Protein AF-A0A8I0KCW0-F1 (afdb_monomer)

Organism: Acinetobacter baumannii (NCBI:txid470)

Structure (mmCIF, N/CA/C/O backbone):
data_AF-A0A8I0KCW0-F1
#
_entry.id   AF-A0A8I0KCW0-F1
#
loop_
_atom_site.group_PDB
_atom_site.id
_atom_site.type_symbol
_atom_site.label_atom_id
_atom_site.label_alt_id
_atom_site.label_comp_id
_atom_site.label_asym_id
_atom_site.label_entity_id
_atom_site.label_seq_id
_atom_site.pdbx_PDB_ins_code
_atom_site.Cartn_x
_atom_site.Cartn_y
_atom_site.Cartn_z
_atom_site.occupancy
_atom_site.B_iso_or_equiv
_atom_site.auth_seq_id
_atom_site.auth_comp_id
_atom_site.auth_asym_id
_atom_site.auth_atom_id
_atom_site.pdbx_PDB_model_num
ATOM 1 N N . MET A 1 1 ? -25.718 -8.878 -18.092 1.00 34.78 1 MET A N 1
ATOM 2 C CA . MET A 1 1 ? -25.010 -8.553 -16.838 1.00 34.78 1 MET A CA 1
ATOM 3 C C . MET A 1 1 ? -23.745 -7.813 -17.232 1.00 34.78 1 MET A C 1
ATOM 5 O O . MET A 1 1 ? -22.879 -8.433 -17.828 1.00 34.78 1 MET A O 1
ATOM 9 N N . VAL A 1 2 ? -23.670 -6.499 -17.021 1.00 42.25 2 VAL A N 1
ATOM 10 C CA . VAL A 1 2 ? -22.431 -5.731 -17.220 1.00 42.25 2 VAL A CA 1
ATOM 11 C C . VAL A 1 2 ? -22.116 -5.119 -15.867 1.00 42.25 2 VAL A C 1
ATOM 13 O O . VAL A 1 2 ? -22.722 -4.130 -15.471 1.00 42.25 2 VAL A O 1
ATOM 16 N N . ALA A 1 3 ? -21.241 -5.786 -15.118 1.00 45.22 3 ALA A N 1
ATOM 17 C CA . ALA A 1 3 ? -20.673 -5.263 -13.884 1.00 45.22 3 ALA A CA 1
ATOM 18 C C . ALA A 1 3 ? -19.618 -4.213 -14.258 1.00 45.22 3 ALA A C 1
ATOM 20 O O . ALA A 1 3 ? -18.420 -4.469 -14.221 1.00 45.22 3 ALA A O 1
ATOM 21 N N . GLY A 1 4 ? -20.076 -3.062 -14.738 1.00 49.03 4 GLY A N 1
ATOM 22 C CA . GLY A 1 4 ? -19.229 -1.942 -15.116 1.00 49.03 4 GLY A CA 1
ATOM 23 C C . GLY A 1 4 ? -19.485 -0.775 -14.186 1.00 49.03 4 GLY A C 1
ATOM 24 O O . GLY A 1 4 ? -20.208 0.122 -14.585 1.00 49.03 4 GLY A O 1
ATOM 25 N N . ASP A 1 5 ? -18.944 -0.814 -12.964 1.00 47.00 5 ASP A N 1
ATOM 26 C CA . ASP A 1 5 ? -18.786 0.413 -12.157 1.00 47.00 5 ASP A CA 1
ATOM 27 C C . ASP A 1 5 ? -17.737 0.336 -11.024 1.00 47.00 5 ASP A C 1
ATOM 29 O O . ASP A 1 5 ? -17.702 1.195 -10.157 1.00 47.00 5 ASP A O 1
ATOM 33 N N . HIS A 1 6 ? -16.830 -0.652 -11.001 1.00 47.59 6 HIS A N 1
ATOM 34 C CA . HIS A 1 6 ? -15.765 -0.703 -9.974 1.00 47.59 6 HIS A CA 1
ATOM 35 C C . HIS A 1 6 ? -14.383 -0.238 -10.469 1.00 47.59 6 HIS A C 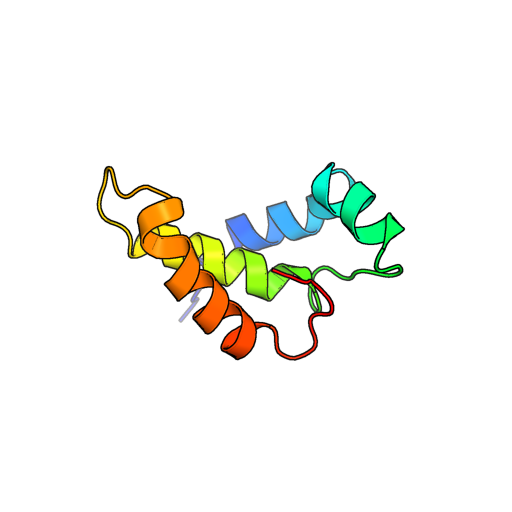1
ATOM 37 O O . HIS A 1 6 ? -13.432 -0.222 -9.699 1.00 47.59 6 HIS A O 1
ATOM 43 N N . ASN A 1 7 ? -14.243 0.149 -11.743 1.00 53.03 7 ASN A N 1
ATOM 44 C CA . ASN A 1 7 ? -12.930 0.217 -12.406 1.00 53.03 7 ASN A CA 1
ATOM 45 C C . ASN A 1 7 ? -12.417 1.635 -12.730 1.00 53.03 7 ASN A C 1
ATOM 47 O O . ASN A 1 7 ? -11.295 1.799 -13.207 1.00 53.03 7 ASN A O 1
ATOM 51 N N . TYR A 1 8 ? -13.214 2.682 -12.488 1.00 49.62 8 TYR A N 1
ATOM 52 C CA . TYR A 1 8 ? -12.842 4.040 -12.913 1.00 49.62 8 TYR A CA 1
ATOM 53 C C . TYR A 1 8 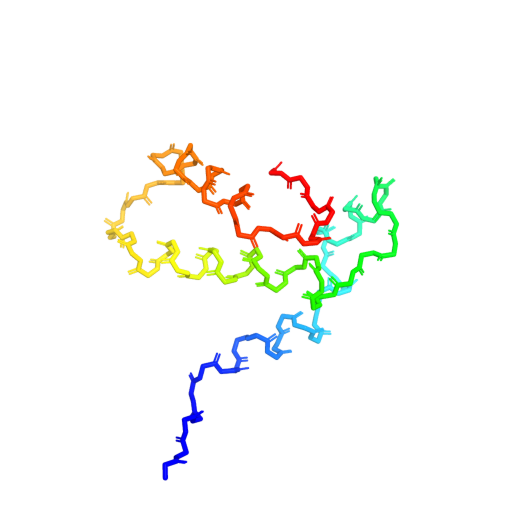? -11.746 4.664 -12.035 1.00 49.62 8 TYR A C 1
ATOM 55 O O . TYR A 1 8 ? -10.895 5.405 -12.525 1.00 49.62 8 TYR A O 1
ATOM 63 N N . SER A 1 9 ? -11.752 4.349 -10.735 1.00 57.25 9 SER A N 1
ATOM 64 C CA . SER A 1 9 ? -10.705 4.787 -9.807 1.00 57.25 9 SER A CA 1
ATOM 65 C C . SER A 1 9 ? -9.405 4.029 -10.088 1.00 57.25 9 SER A C 1
ATOM 67 O O . SER A 1 9 ? -8.380 4.663 -10.322 1.00 57.25 9 SER A O 1
ATOM 69 N N . ASP A 1 10 ? -9.465 2.695 -10.169 1.00 67.31 10 ASP A N 1
ATOM 70 C CA . ASP A 1 10 ? -8.301 1.821 -10.378 1.00 67.31 10 ASP A CA 1
ATOM 71 C C . ASP A 1 10 ? -7.518 2.167 -11.656 1.00 67.31 10 ASP A C 1
ATOM 73 O O . ASP A 1 10 ? -6.310 2.389 -11.607 1.00 67.31 10 ASP A O 1
ATOM 77 N N . SER A 1 11 ? -8.224 2.387 -12.770 1.00 73.44 11 SER A N 1
ATOM 78 C CA . SER A 1 11 ? -7.616 2.812 -14.042 1.00 73.44 11 SER A CA 1
ATOM 79 C C . SER A 1 11 ? -6.823 4.119 -13.905 1.00 73.44 11 SER A C 1
ATOM 81 O O . SER A 1 11 ? -5.706 4.244 -14.402 1.00 73.44 11 SER A O 1
ATOM 83 N N . ARG A 1 12 ? -7.355 5.098 -13.161 1.00 78.69 12 ARG A N 1
ATOM 84 C CA . ARG A 1 12 ? -6.695 6.395 -12.952 1.00 78.69 12 ARG A CA 1
ATOM 85 C C . ARG A 1 12 ? -5.452 6.274 -12.065 1.00 78.69 12 ARG A C 1
ATOM 87 O O . ARG A 1 12 ? -4.478 7.009 -12.261 1.00 78.69 12 ARG A O 1
ATOM 94 N N . TRP A 1 13 ? -5.467 5.395 -11.065 1.00 81.81 13 TRP A N 1
ATOM 95 C CA . TRP A 1 13 ? -4.290 5.138 -10.228 1.00 81.81 13 TRP A CA 1
ATOM 96 C C . TRP A 1 13 ? -3.226 4.385 -11.018 1.00 81.81 13 TRP A C 1
ATOM 98 O O . TRP A 1 13 ? -2.074 4.816 -11.021 1.00 81.81 13 TRP A O 1
ATOM 108 N N . ARG A 1 14 ? -3.628 3.375 -11.790 1.00 85.94 14 ARG A N 1
ATOM 109 C CA . ARG A 1 14 ? -2.761 2.626 -12.702 1.00 85.94 14 ARG A CA 1
ATOM 110 C C . ARG A 1 14 ? -2.067 3.500 -13.743 1.00 85.94 14 ARG A C 1
ATOM 112 O O . ARG A 1 14 ? -0.907 3.270 -14.059 1.00 85.94 14 ARG A O 1
ATOM 119 N N . GLU A 1 15 ? -2.740 4.516 -14.268 1.00 86.44 15 GLU A N 1
ATOM 120 C CA . GLU A 1 15 ? -2.138 5.428 -15.248 1.00 86.44 15 GLU A CA 1
ATOM 121 C C . GLU A 1 15 ? -1.185 6.448 -14.611 1.00 86.44 15 GLU A C 1
ATOM 123 O O . GLU A 1 15 ? -0.224 6.882 -15.244 1.00 86.44 15 GLU A O 1
ATOM 128 N N . SER A 1 16 ? -1.439 6.849 -13.360 1.00 86.62 16 SER A N 1
ATOM 129 C CA . SER A 1 16 ? -0.724 7.962 -12.720 1.00 86.62 16 SER A CA 1
ATOM 130 C C . SER A 1 16 ? 0.282 7.557 -11.645 1.00 86.62 16 SER A C 1
ATOM 132 O O . SER A 1 16 ? 1.032 8.421 -11.198 1.00 86.62 16 SER A O 1
ATOM 134 N N . TYR A 1 17 ? 0.337 6.293 -11.204 1.00 84.31 17 TYR A N 1
ATOM 135 C CA . TYR A 1 17 ? 1.168 5.904 -10.052 1.00 84.31 17 TYR A CA 1
ATOM 136 C C . TYR A 1 17 ? 2.655 6.220 -10.255 1.00 84.31 17 TYR A C 1
ATOM 138 O O . TYR A 1 17 ? 3.301 6.687 -9.321 1.00 84.31 17 TYR A O 1
ATOM 146 N N . LEU A 1 18 ? 3.166 6.079 -11.484 1.00 87.06 18 LEU A N 1
ATOM 147 C CA . LEU A 1 18 ? 4.562 6.356 -11.839 1.00 87.06 18 LEU A CA 1
ATOM 148 C C . LEU A 1 18 ? 4.989 7.810 -11.590 1.00 87.06 18 LEU A C 1
ATOM 150 O O . LEU A 1 18 ? 6.171 8.080 -11.384 1.00 87.06 18 LEU A O 1
ATOM 154 N N . THR A 1 19 ? 4.051 8.760 -11.620 1.00 89.00 19 THR A N 1
ATOM 155 C CA . THR A 1 19 ? 4.350 10.189 -11.445 1.00 89.00 19 THR A CA 1
ATOM 156 C C . THR A 1 19 ? 4.167 10.660 -10.008 1.00 89.00 19 THR A C 1
ATOM 158 O O . THR A 1 19 ? 4.274 11.857 -9.744 1.00 89.00 19 THR A O 1
ATOM 161 N N . ARG A 1 20 ? 3.810 9.768 -9.078 1.00 87.69 20 ARG A N 1
ATOM 162 C CA . ARG A 1 20 ? 3.479 10.158 -7.708 1.00 87.69 20 ARG A CA 1
ATOM 163 C C . ARG A 1 20 ? 4.696 10.053 -6.787 1.00 87.69 20 ARG A C 1
ATOM 165 O O . ARG A 1 20 ? 5.481 9.119 -6.942 1.00 87.69 20 ARG A O 1
ATOM 172 N N . PRO A 1 21 ? 4.827 10.959 -5.798 1.00 89.38 21 PRO A N 1
ATOM 173 C CA . PRO A 1 21 ? 5.962 10.955 -4.872 1.00 89.38 21 PRO A CA 1
ATOM 174 C C . PRO A 1 21 ? 6.161 9.608 -4.169 1.00 89.38 21 PRO A C 1
ATOM 176 O O . PRO A 1 21 ? 7.262 9.070 -4.193 1.00 89.38 21 PRO A O 1
ATOM 179 N N . TYR A 1 22 ? 5.075 8.983 -3.691 1.00 84.38 22 TYR A N 1
ATOM 180 C CA . TYR A 1 22 ? 5.159 7.696 -2.994 1.00 84.38 22 TYR A CA 1
ATOM 181 C C . TYR A 1 22 ? 5.786 6.585 -3.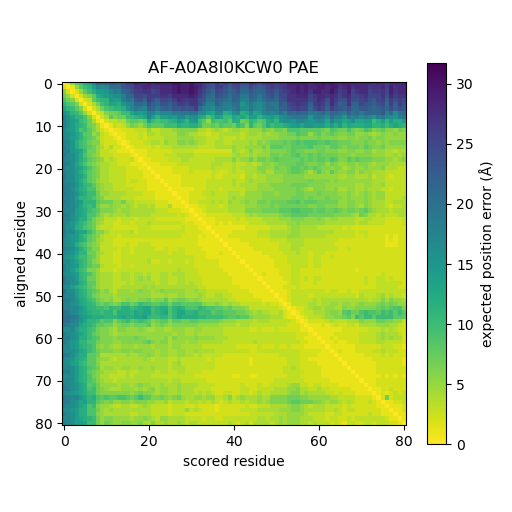853 1.00 84.38 22 TYR A C 1
ATOM 183 O O . TYR A 1 22 ? 6.444 5.699 -3.318 1.00 84.38 22 TYR A O 1
ATOM 191 N N . TYR A 1 23 ? 5.596 6.605 -5.178 1.00 87.25 23 TYR A N 1
ATOM 192 C CA . TYR A 1 23 ? 6.187 5.606 -6.068 1.00 87.25 23 TYR A CA 1
ATOM 193 C C . TYR A 1 23 ? 7.685 5.850 -6.213 1.00 87.25 23 TYR A C 1
ATOM 195 O O . TYR A 1 23 ? 8.470 4.911 -6.117 1.00 87.25 23 TYR A O 1
ATOM 203 N N . GLN A 1 24 ? 8.078 7.113 -6.398 1.00 88.69 24 GLN A N 1
ATOM 204 C CA . GLN A 1 24 ? 9.482 7.507 -6.491 1.00 88.69 24 GLN A CA 1
ATOM 205 C C . GLN A 1 24 ? 10.236 7.138 -5.211 1.00 88.69 24 GLN A C 1
ATOM 207 O O . GLN A 1 24 ? 11.324 6.580 -5.283 1.00 88.69 24 GLN A O 1
ATOM 212 N N . GLU A 1 25 ? 9.634 7.383 -4.048 1.00 89.44 25 GLU A N 1
ATOM 213 C CA . GLU A 1 25 ? 10.198 7.031 -2.744 1.00 89.44 25 GLU A CA 1
ATOM 214 C C . GLU A 1 25 ? 10.276 5.513 -2.541 1.00 89.44 25 GLU A C 1
ATOM 216 O O . GLU A 1 25 ? 11.325 4.986 -2.163 1.00 89.44 25 GLU A O 1
ATOM 221 N N . ALA A 1 26 ? 9.199 4.785 -2.847 1.00 87.31 26 ALA A N 1
ATOM 222 C CA . ALA A 1 26 ? 9.177 3.332 -2.727 1.00 87.31 26 ALA A CA 1
ATOM 223 C C . ALA A 1 26 ? 10.211 2.673 -3.656 1.00 87.31 26 ALA A C 1
ATOM 225 O O . ALA A 1 26 ? 10.891 1.733 -3.240 1.00 87.31 26 ALA A O 1
ATOM 226 N N . GLN A 1 27 ? 10.414 3.218 -4.860 1.00 88.62 27 GLN A N 1
ATOM 227 C CA . GLN A 1 27 ? 11.395 2.727 -5.830 1.00 88.62 27 GLN A CA 1
ATOM 228 C C . GLN A 1 27 ? 12.845 2.821 -5.324 1.00 88.62 27 GLN A C 1
ATOM 230 O O . GLN A 1 27 ? 13.674 1.997 -5.707 1.00 88.62 27 GLN A O 1
ATOM 235 N N . LEU A 1 28 ? 13.161 3.764 -4.425 1.00 89.94 28 LEU A N 1
ATOM 236 C CA . LEU A 1 28 ? 14.501 3.882 -3.829 1.00 89.94 28 LEU A CA 1
ATOM 237 C C . LEU A 1 28 ? 14.856 2.693 -2.927 1.00 89.94 28 LEU A C 1
ATOM 239 O O . LEU A 1 28 ? 16.033 2.399 -2.729 1.00 89.94 28 LEU A O 1
ATOM 243 N N . THR A 1 29 ? 13.850 2.024 -2.361 1.00 88.81 29 THR A N 1
ATOM 244 C CA . THR A 1 29 ? 14.042 0.891 -1.439 1.00 88.81 29 THR A CA 1
ATOM 245 C C . THR A 1 29 ? 13.677 -0.445 -2.072 1.00 88.81 29 THR A C 1
ATOM 247 O O . THR A 1 29 ? 14.304 -1.460 -1.775 1.00 88.81 29 THR A O 1
ATOM 250 N N . THR A 1 30 ? 12.679 -0.439 -2.950 1.00 88.00 30 THR A N 1
ATOM 251 C CA . THR A 1 30 ? 12.150 -1.612 -3.637 1.00 88.00 30 THR A CA 1
ATOM 252 C C . THR A 1 30 ? 12.077 -1.280 -5.125 1.00 88.00 30 THR A C 1
ATOM 254 O O . THR A 1 30 ? 11.105 -0.672 -5.566 1.00 88.00 30 THR A O 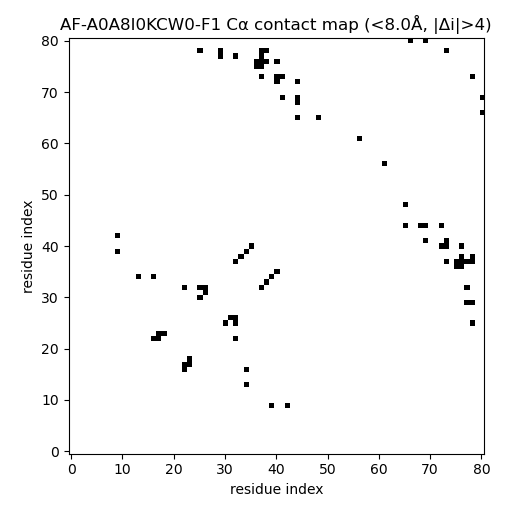1
ATOM 257 N N . PRO A 1 31 ? 13.108 -1.612 -5.916 1.00 89.19 31 PRO A N 1
ATOM 258 C CA . PRO A 1 31 ? 13.087 -1.339 -7.345 1.00 89.19 31 PRO A CA 1
ATOM 259 C C . PRO A 1 31 ? 12.057 -2.214 -8.078 1.00 89.19 31 PRO A C 1
ATOM 261 O O . PRO A 1 31 ? 11.599 -3.253 -7.582 1.00 89.19 31 PRO A O 1
ATOM 264 N N . ASP A 1 32 ? 11.703 -1.778 -9.288 1.00 88.31 32 ASP A N 1
ATOM 265 C CA . ASP A 1 32 ? 10.802 -2.489 -10.205 1.00 88.31 32 ASP A CA 1
ATOM 266 C C . ASP A 1 32 ? 9.404 -2.757 -9.623 1.00 88.31 32 ASP A C 1
ATOM 268 O O . ASP A 1 32 ? 8.839 -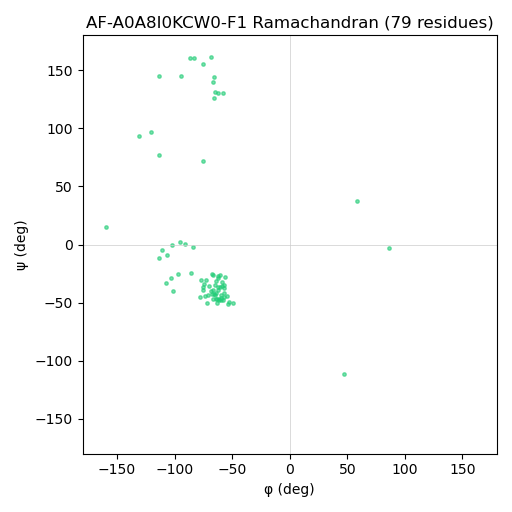3.839 -9.805 1.00 88.31 32 ASP A O 1
ATOM 272 N N . LEU A 1 33 ? 8.862 -1.807 -8.851 1.00 90.12 33 LEU A N 1
ATOM 273 C CA . LEU A 1 33 ? 7.484 -1.857 -8.352 1.00 90.12 33 LEU A CA 1
ATOM 274 C C . LEU A 1 33 ? 6.479 -1.770 -9.498 1.00 90.12 33 LEU A C 1
ATOM 276 O O . LEU A 1 33 ? 6.558 -0.891 -10.356 1.00 90.12 33 LEU A O 1
ATOM 280 N N . ASP A 1 34 ? 5.517 -2.679 -9.471 1.00 90.56 34 ASP A N 1
ATOM 281 C CA . ASP A 1 34 ? 4.479 -2.815 -10.480 1.00 90.56 34 ASP A CA 1
ATOM 282 C C . ASP A 1 34 ? 3.109 -2.479 -9.887 1.00 90.56 34 ASP A C 1
ATOM 284 O O . ASP A 1 34 ? 2.843 -2.757 -8.718 1.00 90.56 34 ASP A O 1
ATOM 288 N N . TYR A 1 35 ? 2.228 -1.873 -10.683 1.00 88.94 35 TYR A N 1
ATOM 289 C CA . TYR A 1 35 ? 0.902 -1.515 -10.188 1.00 88.94 35 TYR A CA 1
ATOM 290 C C . TYR A 1 35 ? 0.087 -2.750 -9.801 1.00 88.94 35 TYR A C 1
ATOM 292 O O . TYR A 1 35 ? -0.439 -2.807 -8.691 1.00 88.94 35 TYR A O 1
ATOM 300 N N . ASP A 1 36 ? 0.003 -3.736 -10.697 1.00 89.19 36 ASP A N 1
ATOM 301 C CA . ASP A 1 36 ? -0.865 -4.898 -10.522 1.00 89.19 36 ASP A CA 1
ATOM 302 C C . ASP A 1 36 ? -0.389 -5.776 -9.367 1.00 89.19 36 ASP A C 1
ATOM 304 O O . ASP A 1 36 ? -1.206 -6.202 -8.553 1.00 89.19 36 ASP A O 1
ATOM 308 N N . ARG A 1 37 ? 0.924 -6.010 -9.260 1.00 90.31 37 ARG A N 1
ATOM 309 C CA . ARG A 1 37 ? 1.497 -6.829 -8.185 1.00 90.31 37 ARG A CA 1
ATOM 310 C C . ARG A 1 37 ? 1.597 -6.086 -6.857 1.00 90.31 37 ARG A C 1
ATOM 312 O O . ARG A 1 37 ? 1.324 -6.673 -5.816 1.00 90.31 37 ARG A O 1
ATOM 319 N N . ASP A 1 38 ? 2.080 -4.843 -6.872 1.00 92.25 38 ASP A N 1
ATOM 320 C CA . ASP A 1 38 ? 2.528 -4.178 -5.650 1.00 92.25 38 ASP A CA 1
ATOM 321 C C . ASP A 1 38 ? 1.496 -3.167 -5.102 1.00 92.25 38 ASP A C 1
ATOM 323 O O . ASP A 1 38 ? 1.292 -3.131 -3.887 1.00 92.25 38 ASP A O 1
ATOM 327 N N . PHE A 1 39 ? 0.810 -2.389 -5.954 1.00 90.50 39 PHE A N 1
ATOM 328 C CA . PHE A 1 39 ? -0.051 -1.269 -5.522 1.00 90.50 39 PHE A CA 1
ATOM 329 C C . PHE A 1 39 ? -1.560 -1.541 -5.537 1.00 90.50 39 PHE A C 1
ATOM 331 O O . PHE A 1 39 ? -2.274 -0.931 -4.739 1.00 90.50 39 PHE A O 1
ATOM 338 N N . SER A 1 40 ? -2.057 -2.417 -6.412 1.00 90.62 40 SER A N 1
ATOM 339 C CA . SER A 1 40 ? -3.493 -2.696 -6.587 1.00 90.62 40 SER A CA 1
ATOM 340 C C . SER A 1 40 ? -4.171 -3.047 -5.254 1.00 90.62 40 SER A C 1
ATOM 342 O O . SER A 1 40 ? -5.139 -2.410 -4.838 1.00 90.62 40 SER A O 1
ATOM 344 N N . ALA A 1 41 ? -3.559 -3.972 -4.519 1.00 91.38 41 ALA A N 1
ATOM 345 C CA . ALA A 1 41 ? -3.994 -4.452 -3.218 1.00 91.38 41 ALA A CA 1
ATOM 346 C C . ALA A 1 41 ? -4.008 -3.331 -2.155 1.00 91.38 41 ALA A C 1
ATOM 348 O O . ALA A 1 41 ? -4.934 -3.227 -1.349 1.00 91.38 41 ALA A O 1
ATOM 349 N N . ALA A 1 42 ? -3.016 -2.435 -2.172 1.00 91.44 42 ALA A N 1
ATOM 350 C CA . ALA A 1 42 ? -2.945 -1.314 -1.233 1.00 91.44 42 ALA A CA 1
ATOM 351 C C . ALA A 1 42 ? -4.064 -0.290 -1.496 1.00 91.44 42 ALA A C 1
ATOM 353 O O . ALA A 1 42 ? -4.690 0.218 -0.561 1.00 91.44 42 ALA A O 1
ATOM 354 N N . TYR A 1 43 ? -4.357 -0.024 -2.772 1.00 89.00 43 TYR A N 1
ATOM 355 C CA . TYR A 1 43 ? -5.467 0.838 -3.172 1.00 89.00 43 TYR A CA 1
ATOM 356 C C . TYR A 1 43 ? -6.823 0.253 -2.800 1.00 89.00 43 TYR A C 1
ATOM 358 O O . TYR A 1 43 ? -7.675 0.976 -2.274 1.00 89.00 43 TYR A O 1
ATOM 366 N N . GLU A 1 44 ? -7.012 -1.046 -3.020 1.00 8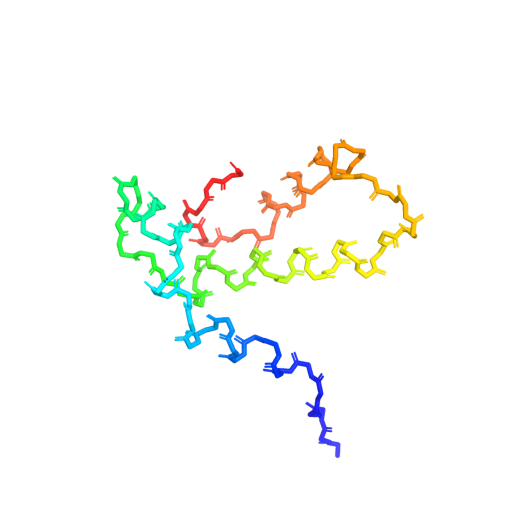9.31 44 GLU A N 1
ATOM 367 C CA . GLU A 1 44 ? -8.223 -1.752 -2.615 1.00 89.31 44 GLU A CA 1
ATOM 368 C C . GLU A 1 44 ? -8.428 -1.670 -1.098 1.00 89.31 44 GLU A C 1
ATOM 370 O O . GLU A 1 44 ? -9.510 -1.285 -0.644 1.00 89.31 44 GLU A O 1
ATOM 375 N N . LEU A 1 45 ? -7.380 -1.947 -0.312 1.00 91.75 45 LEU A N 1
ATOM 376 C CA . LEU A 1 45 ? -7.431 -1.858 1.145 1.00 91.75 45 LEU A CA 1
ATOM 377 C C . LEU A 1 45 ? -7.818 -0.452 1.608 1.00 91.75 45 LEU A C 1
ATOM 379 O O . LEU A 1 45 ? -8.717 -0.315 2.437 1.00 91.75 45 LEU A O 1
ATOM 383 N N . GLY A 1 46 ? -7.183 0.589 1.064 1.00 89.69 46 GLY A N 1
ATOM 384 C CA . GLY A 1 46 ? -7.481 1.978 1.414 1.00 89.69 46 GLY A CA 1
ATOM 385 C C . GLY A 1 46 ? -8.905 2.395 1.035 1.00 89.69 46 GLY A C 1
ATOM 386 O O . GLY A 1 46 ? -9.600 3.040 1.825 1.00 89.69 46 GLY A O 1
A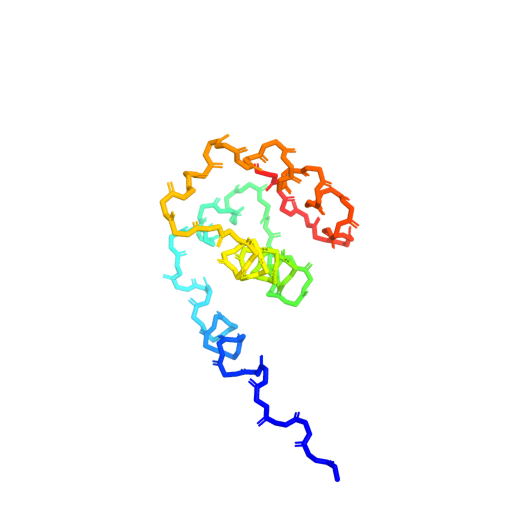TOM 387 N N . HIS A 1 47 ? -9.375 1.988 -0.145 1.00 88.19 47 HIS A N 1
ATOM 388 C CA . HIS A 1 47 ? -10.737 2.266 -0.596 1.00 88.19 47 HIS A CA 1
ATOM 389 C C . HIS A 1 47 ? -11.775 1.575 0.296 1.00 88.19 47 HIS A C 1
ATOM 391 O O . HIS A 1 47 ? -12.726 2.205 0.765 1.00 88.19 47 HIS A O 1
ATOM 397 N N . ARG A 1 48 ? -11.561 0.288 0.587 1.00 89.31 48 ARG A N 1
ATOM 398 C CA . ARG A 1 48 ? -12.412 -0.494 1.483 1.00 89.31 48 ARG A CA 1
ATOM 399 C C . ARG A 1 48 ? -12.423 0.090 2.890 1.00 89.31 48 ARG A C 1
ATOM 401 O O . ARG A 1 48 ? -13.496 0.293 3.446 1.00 89.31 48 ARG A O 1
ATOM 408 N N . ALA A 1 49 ? -11.251 0.416 3.430 1.00 90.62 49 ALA A N 1
ATOM 409 C CA . ALA A 1 49 ? -11.109 1.048 4.734 1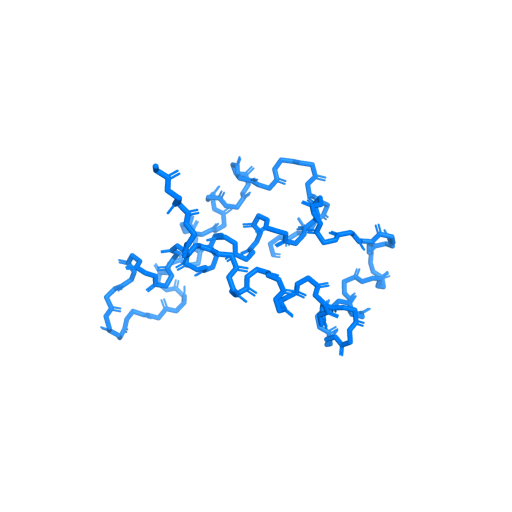.00 90.62 49 ALA A CA 1
ATOM 410 C C . ALA A 1 49 ? -11.952 2.316 4.815 1.00 90.62 49 ALA A C 1
ATOM 412 O O . ALA A 1 49 ? -12.778 2.442 5.711 1.00 90.62 49 ALA A O 1
ATOM 413 N N . ARG A 1 50 ? -11.816 3.210 3.829 1.00 87.38 50 ARG A N 1
ATOM 414 C CA . ARG A 1 50 ? -12.562 4.467 3.807 1.00 87.38 50 ARG A CA 1
ATOM 415 C C . ARG A 1 50 ? -14.071 4.263 3.676 1.00 87.38 50 ARG A C 1
ATOM 417 O O . ARG A 1 50 ? -14.821 5.045 4.251 1.00 87.38 50 ARG A O 1
ATOM 424 N N . SER A 1 51 ? -14.504 3.240 2.941 1.00 88.19 51 SER A N 1
ATOM 425 C CA . SER A 1 51 ? -15.920 2.886 2.806 1.00 88.19 51 SER A CA 1
ATOM 426 C C . SER A 1 51 ? -16.507 2.253 4.073 1.00 88.19 51 SER A C 1
ATOM 428 O O . SER A 1 51 ? -17.707 2.381 4.303 1.00 88.19 51 SER A O 1
ATOM 430 N N . GLU A 1 52 ? -15.701 1.538 4.860 1.00 88.38 52 GLU A N 1
ATOM 431 C CA . GLU A 1 52 ? -16.117 0.894 6.115 1.00 88.38 52 GLU A CA 1
ATOM 432 C C . GLU A 1 52 ? -16.041 1.858 7.317 1.00 88.38 52 GLU A C 1
ATOM 434 O O . GLU A 1 52 ? -16.754 1.675 8.307 1.00 88.38 52 GLU A O 1
ATOM 439 N N . SER A 1 53 ? -15.192 2.889 7.244 1.00 87.31 53 SER A N 1
ATOM 440 C CA . SER A 1 53 ? -15.045 3.907 8.285 1.00 87.31 53 SER A CA 1
ATOM 441 C C . SER A 1 53 ? -16.300 4.753 8.459 1.00 87.31 53 SER A C 1
ATOM 443 O O . SER A 1 53 ? -16.951 5.159 7.496 1.00 87.31 53 SER A O 1
ATOM 445 N N . LYS A 1 54 ? -16.584 5.128 9.708 1.00 87.88 54 LYS A N 1
ATOM 446 C CA . LYS A 1 54 ? -17.561 6.180 9.990 1.00 87.88 54 LYS A CA 1
ATOM 447 C C . LYS A 1 54 ? -16.951 7.544 9.685 1.00 87.88 54 LYS A C 1
ATOM 449 O O . LYS A 1 54 ? -15.735 7.737 9.728 1.00 87.88 54 LYS A O 1
ATOM 454 N N . GLU A 1 55 ? -17.812 8.513 9.401 1.00 84.44 55 GLU A N 1
ATOM 455 C CA . GLU A 1 55 ? -17.376 9.900 9.283 1.00 84.44 55 GLU A CA 1
ATOM 456 C C . GLU A 1 55 ? -16.717 10.348 10.598 1.00 84.44 55 GLU A C 1
ATOM 458 O O . GLU A 1 55 ? -17.244 10.103 11.684 1.00 84.44 55 GLU A O 1
ATOM 463 N N . GLY A 1 56 ? -15.526 10.942 10.499 1.00 85.31 56 GLY A N 1
ATOM 464 C CA . GLY A 1 56 ? -14.727 11.352 11.657 1.00 85.31 56 GLY A CA 1
ATOM 465 C C . GLY A 1 56 ? -13.806 10.277 12.248 1.00 85.31 56 GLY A C 1
ATOM 466 O O . GLY A 1 56 ? -13.053 10.600 13.161 1.00 85.31 56 GLY A O 1
ATOM 467 N N . THR A 1 57 ? -13.805 9.037 11.741 1.00 89.31 57 THR A N 1
ATOM 468 C CA . THR A 1 57 ? -12.785 8.045 12.125 1.00 89.31 57 THR A CA 1
ATOM 469 C C . THR A 1 57 ? -11.407 8.493 11.639 1.00 89.31 57 THR A C 1
ATOM 471 O O . THR A 1 57 ? -11.236 8.786 10.450 1.00 89.31 57 THR A O 1
ATOM 474 N N . GLN A 1 58 ? -10.440 8.558 12.558 1.00 91.12 58 GLN A N 1
ATOM 475 C CA . GLN A 1 58 ? -9.061 8.917 12.240 1.00 91.12 58 GLN A CA 1
ATOM 476 C C . GLN A 1 58 ? -8.287 7.696 11.735 1.00 91.12 58 GLN A C 1
ATOM 478 O O . GLN A 1 58 ? -8.704 6.550 11.924 1.00 91.12 58 GLN A O 1
ATOM 483 N N . PHE A 1 59 ? -7.172 7.937 11.048 1.00 88.88 59 PHE A N 1
ATOM 484 C CA . PHE A 1 59 ? -6.351 6.851 10.515 1.00 88.88 59 PHE A CA 1
ATOM 485 C C . PHE A 1 59 ? -5.728 6.038 11.653 1.00 88.88 59 PHE A C 1
ATOM 487 O O . PHE A 1 59 ? -5.780 4.814 11.628 1.00 88.88 59 PHE A O 1
ATOM 494 N N . GLU A 1 60 ? -5.238 6.726 12.680 1.00 93.06 60 GLU A N 1
ATOM 495 C CA . GLU A 1 60 ? -4.586 6.186 13.872 1.00 93.06 60 GLU A CA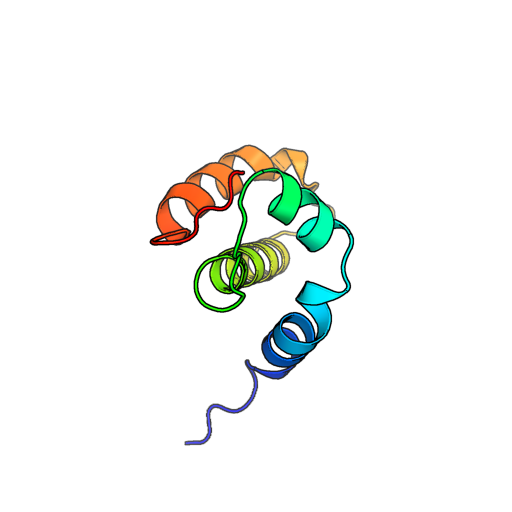 1
ATOM 496 C C . GLU A 1 60 ? -5.484 5.188 14.618 1.00 93.06 60 GLU A C 1
ATOM 498 O O . GLU A 1 60 ? -5.009 4.175 15.128 1.00 93.06 60 GLU A O 1
ATOM 503 N N . ASP A 1 61 ? -6.801 5.423 14.622 1.00 92.31 61 ASP A N 1
ATOM 504 C CA . ASP A 1 61 ? -7.781 4.530 15.252 1.00 92.31 61 ASP A CA 1
ATOM 505 C C . ASP A 1 61 ? -7.894 3.177 14.526 1.00 92.31 61 ASP A C 1
ATOM 507 O O . ASP A 1 61 ? -8.310 2.176 15.115 1.00 92.31 61 ASP A O 1
ATOM 511 N N . MET A 1 62 ? -7.556 3.136 13.234 1.00 91.94 62 MET A N 1
ATOM 512 C CA . MET A 1 62 ? -7.677 1.945 12.391 1.00 91.94 62 MET A CA 1
ATOM 513 C C . MET A 1 62 ? -6.336 1.389 11.920 1.00 91.94 62 MET A C 1
ATOM 515 O O . MET A 1 62 ? -6.314 0.277 11.394 1.00 91.94 62 MET A O 1
ATOM 519 N N . GLU A 1 63 ? -5.239 2.122 12.104 1.00 93.56 63 GLU A N 1
ATOM 520 C CA . GLU A 1 63 ? -3.908 1.812 11.580 1.00 93.56 63 GLU A CA 1
ATOM 521 C C . GLU A 1 63 ? -3.511 0.364 11.882 1.00 93.56 63 GLU A C 1
ATOM 523 O O . GLU A 1 63 ? -3.206 -0.402 10.972 1.00 93.56 63 GLU A O 1
ATOM 528 N N . GLY A 1 64 ? -3.641 -0.063 13.142 1.00 94.00 64 GLY A N 1
ATOM 529 C CA . GLY A 1 64 ? -3.296 -1.427 13.546 1.00 94.00 64 GLY A CA 1
ATOM 530 C C . GLY A 1 64 ? -4.169 -2.513 12.905 1.00 94.00 64 GLY A C 1
ATOM 531 O O . GLY A 1 64 ? -3.694 -3.622 12.659 1.00 94.00 64 GLY A O 1
ATOM 532 N N . SER A 1 65 ? -5.441 -2.223 12.607 1.00 92.50 65 SER A N 1
ATOM 533 C CA . SER A 1 65 ? -6.312 -3.160 11.882 1.00 92.50 65 SER A CA 1
ATOM 534 C C . SER A 1 65 ? -5.968 -3.197 10.397 1.00 92.50 65 SER A C 1
ATOM 536 O O . SER A 1 65 ? -5.973 -4.270 9.795 1.00 92.50 65 SER A O 1
ATOM 538 N N . LEU A 1 66 ? -5.656 -2.044 9.810 1.00 94.44 66 LEU A N 1
ATOM 539 C CA . LEU A 1 66 ? -5.260 -1.948 8.414 1.00 94.44 66 LEU A CA 1
ATOM 540 C C . LEU A 1 66 ? -3.922 -2.635 8.167 1.00 94.44 66 LEU A C 1
ATOM 542 O O . LEU A 1 66 ? -3.809 -3.351 7.181 1.00 94.44 66 LEU A O 1
ATOM 546 N N . GLN A 1 67 ? -2.966 -2.515 9.087 1.00 95.12 67 GLN A N 1
ATOM 547 C CA . GLN A 1 67 ? -1.696 -3.227 9.011 1.00 95.12 67 GLN A CA 1
ATOM 548 C C . GLN A 1 67 ? -1.896 -4.746 9.003 1.00 95.12 67 GLN A C 1
ATOM 550 O O . GLN A 1 67 ? -1.325 -5.440 8.168 1.00 95.12 67 GLN A O 1
ATOM 555 N N . GLN A 1 68 ? -2.740 -5.275 9.893 1.00 94.62 68 GLN A N 1
ATOM 556 C CA . GLN A 1 68 ? -3.053 -6.709 9.912 1.00 94.62 68 GLN A CA 1
ATOM 557 C C . GLN A 1 68 ? -3.711 -7.158 8.603 1.00 94.62 68 GLN A C 1
ATOM 559 O O . GLN A 1 68 ? -3.266 -8.122 7.987 1.00 94.62 68 GLN A O 1
ATOM 564 N N . LYS A 1 69 ? -4.718 -6.410 8.131 1.00 94.00 69 LYS A N 1
ATOM 565 C CA . LYS A 1 69 ? -5.380 -6.678 6.846 1.00 94.00 69 LYS A CA 1
ATOM 566 C C . LYS A 1 69 ? -4.405 -6.591 5.670 1.00 94.00 69 LYS A C 1
ATOM 568 O O . LYS A 1 69 ? -4.534 -7.350 4.717 1.00 94.00 69 LYS A O 1
ATOM 573 N N . TRP A 1 70 ? -3.444 -5.673 5.719 1.00 94.62 70 TRP A N 1
ATOM 574 C CA . TRP A 1 70 ? -2.420 -5.531 4.694 1.00 94.62 70 TRP A CA 1
ATOM 575 C C . TRP A 1 70 ? -1.543 -6.773 4.607 1.00 94.62 70 TRP A C 1
ATOM 577 O O . TRP A 1 70 ? -1.355 -7.293 3.514 1.00 94.62 70 TRP A O 1
ATOM 587 N N . GLU A 1 71 ? -1.065 -7.300 5.734 1.00 93.94 71 GLU A N 1
ATOM 588 C CA . GLU A 1 71 ? -0.252 -8.522 5.727 1.00 93.94 71 GLU A CA 1
ATOM 589 C C . GLU A 1 71 ? -1.018 -9.745 5.192 1.00 93.94 71 GLU A C 1
ATOM 591 O O . GLU A 1 71 ? -0.419 -10.618 4.568 1.00 93.94 71 GLU A O 1
ATOM 596 N N . GLU A 1 72 ? -2.342 -9.786 5.358 1.00 92.19 72 GLU A N 1
ATOM 597 C CA . GLU A 1 72 ? -3.200 -10.827 4.774 1.00 92.19 72 GLU A CA 1
ATOM 598 C C . GLU A 1 72 ? -3.437 -10.637 3.265 1.00 92.19 72 GLU A C 1
ATOM 600 O O . GLU A 1 72 ? -3.521 -11.614 2.519 1.00 92.19 72 GLU A O 1
ATOM 605 N N . LEU A 1 73 ? -3.562 -9.387 2.809 1.00 91.50 73 LEU A N 1
ATOM 606 C CA . LEU A 1 73 ? -4.024 -9.038 1.461 1.00 91.50 73 LEU A CA 1
ATOM 607 C C . LEU A 1 73 ? -2.885 -8.768 0.466 1.00 91.50 73 LEU A C 1
ATOM 609 O O . LEU A 1 73 ? -3.065 -8.957 -0.735 1.00 91.50 73 LEU A O 1
ATOM 613 N N . LYS A 1 74 ? -1.705 -8.359 0.940 1.00 89.69 74 LYS A N 1
ATOM 614 C CA . LYS A 1 74 ? -0.562 -7.962 0.101 1.00 89.69 74 LYS A CA 1
ATOM 615 C C . LYS A 1 74 ? -0.115 -9.040 -0.883 1.00 89.69 74 LYS A C 1
ATOM 617 O O . LYS A 1 74 ? 0.410 -8.694 -1.933 1.00 89.69 74 LYS A O 1
ATOM 622 N N . ALA A 1 75 ? -0.321 -10.320 -0.565 1.00 90.12 75 ALA A N 1
ATOM 623 C CA . ALA A 1 75 ? 0.082 -11.460 -1.388 1.00 90.12 75 ALA A CA 1
ATOM 624 C C . ALA A 1 75 ? 1.540 -11.339 -1.890 1.00 90.12 75 ALA A C 1
ATOM 626 O O . ALA A 1 75 ? 2.475 -11.424 -1.097 1.00 90.12 75 ALA A O 1
ATOM 627 N N . GLU A 1 76 ? 1.737 -11.136 -3.196 1.00 90.06 76 GLU A N 1
ATOM 628 C CA . GLU A 1 76 ? 3.051 -10.983 -3.839 1.00 90.06 76 GLU A CA 1
ATOM 629 C C . GLU A 1 76 ? 3.613 -9.550 -3.787 1.00 90.06 76 GLU A C 1
ATOM 631 O O . GLU A 1 76 ? 4.731 -9.309 -4.251 1.00 90.06 76 GLU A O 1
ATOM 636 N N . SER A 1 77 ? 2.863 -8.596 -3.230 1.00 92.06 77 SER A N 1
ATOM 637 C CA . SER A 1 77 ? 3.306 -7.215 -3.073 1.00 92.06 77 SER A CA 1
ATOM 638 C C . SER A 1 77 ? 4.524 -7.141 -2.166 1.00 92.06 77 SER A C 1
ATOM 640 O O . SER A 1 77 ? 4.563 -7.659 -1.043 1.00 92.06 77 SER A O 1
ATOM 642 N N . ARG A 1 78 ? 5.533 -6.431 -2.659 1.00 91.88 78 ARG A N 1
ATOM 643 C CA . ARG A 1 78 ? 6.791 -6.185 -1.953 1.00 91.88 78 ARG A CA 1
ATOM 644 C C . ARG A 1 78 ? 6.745 -4.899 -1.133 1.00 91.88 78 ARG A C 1
ATOM 646 O O . ARG A 1 78 ? 7.735 -4.568 -0.479 1.00 91.88 78 ARG A O 1
ATOM 653 N N . LEU A 1 79 ? 5.616 -4.183 -1.142 1.00 90.62 79 LEU A N 1
ATOM 654 C CA . LEU A 1 79 ? 5.437 -3.002 -0.308 1.00 90.62 79 LEU A CA 1
ATOM 655 C C . LEU A 1 79 ? 5.398 -3.390 1.175 1.00 90.62 79 LEU A C 1
ATOM 657 O O . LEU A 1 79 ? 4.819 -4.400 1.600 1.00 90.62 79 LEU A O 1
ATOM 661 N N . LYS A 1 80 ? 6.048 -2.550 1.972 1.00 88.31 80 LYS A N 1
ATOM 662 C CA . LYS A 1 80 ? 5.947 -2.573 3.430 1.00 88.31 80 LYS A CA 1
ATOM 663 C C . LYS A 1 80 ? 4.741 -1.729 3.854 1.00 88.31 80 LYS A C 1
ATOM 665 O O . LYS A 1 80 ? 4.258 -0.938 3.047 1.00 88.31 80 LYS A O 1
ATOM 670 N N . TRP A 1 81 ? 4.263 -1.959 5.077 1.00 90.75 81 TRP A N 1
ATOM 671 C CA . TRP A 1 81 ? 3.314 -1.062 5.738 1.00 90.75 81 TRP A CA 1
ATOM 672 C C . TRP A 1 81 ? 3.897 0.350 5.840 1.00 90.75 81 TRP A C 1
ATOM 674 O O . TRP A 1 81 ? 5.098 0.439 6.200 1.00 90.75 81 TRP A O 1
#

Solvent-accessible surface area (backbone atoms only — not comparable to full-atom values): 5107 Å² total; per-residue (Å²): 138,80,94,80,81,81,55,72,64,56,53,55,47,67,73,44,43,86,80,34,69,69,44,58,57,46,39,77,80,43,69,89,75,42,54,79,59,38,42,48,52,54,51,51,50,52,53,51,50,61,72,71,48,59,92,87,65,56,66,80,83,40,44,73,59,50,50,55,50,42,73,71,58,38,75,85,24,82,68,76,133

pLDDT: mean 84.4, std 13.88, range [34.78, 95.12]

Sequence (81 aa):
MVAGDHNYSDSRWRESYLTRPYYQEAQLTTPDLDYDRDFSAAYELGHRARSESKEGTQFEDMEGSLQQKWEELKAESRLKW

Foldseek 3Di:
DDPPDPPPVLVVCQVCVCVDPVNVVVCVVPNPDHCVQAPVQVVVLVVVCVVPDDPPDDCVNCVVVSQVVCVVRNVRHPDHD

Secondary structure (DSSP, 8-state):
----SS-HHHHHHHHHGGGSHHHHHHHHHSSS--IIIIIHHHHHHHHHHHHHSPTT--HHHHHHHHHHHHHHH-TT-----

Radius of gyration: 13.86 Å; Cα contacts (8 Å, |Δi|>4): 44; chains: 1; bounding box: 40×23×32 Å

Mean predicted aligned error: 6.5 Å